Protein AF-A0A534G313-F1 (afdb_monomer)

Foldseek 3Di:
DKKFAAPPGDAPPCPVVVQVVCCVVLLFVDKDKDADPDPPDDRGRMMIDTHHPDPVSVVVCVVPPVVVGDPPMDDWDKDWLDKDADPPDPPVPDDDDDDDDDDPDPPVVVSVCCVPPVVVVQVVCVVVVNDGIDIDIGTPDDD

pLDDT: mean 89.31, std 7.75, range [48.81, 96.0]

Structure (mmCIF, N/CA/C/O backbone):
data_AF-A0A534G313-F1
#
_entry.id   AF-A0A534G313-F1
#
loop_
_atom_site.group_PDB
_atom_site.id
_atom_site.type_symbol
_atom_site.label_atom_id
_atom_site.label_alt_id
_atom_site.label_comp_id
_atom_site.label_asym_id
_atom_site.label_entity_id
_atom_site.label_seq_id
_atom_site.pdbx_PDB_ins_code
_atom_site.Cartn_x
_atom_site.Cartn_y
_atom_site.Cartn_z
_atom_site.occupancy
_atom_site.B_iso_or_equiv
_atom_site.auth_seq_id
_atom_site.auth_comp_id
_atom_site.auth_asym_id
_atom_site.auth_atom_id
_atom_site.pdbx_PDB_model_num
ATOM 1 N N . MET A 1 1 ? 4.283 -2.472 3.239 1.00 92.94 1 MET A N 1
ATOM 2 C CA . MET A 1 1 ? 3.231 -3.027 4.127 1.00 92.94 1 MET A CA 1
ATOM 3 C C . MET A 1 1 ? 1.875 -2.583 3.620 1.00 92.94 1 MET A C 1
ATOM 5 O O . MET A 1 1 ? 1.743 -1.426 3.235 1.00 92.94 1 MET A O 1
ATOM 9 N N . LEU A 1 2 ? 0.899 -3.490 3.612 1.00 94.31 2 LEU A N 1
ATOM 10 C CA . LEU A 1 2 ? -0.480 -3.222 3.209 1.00 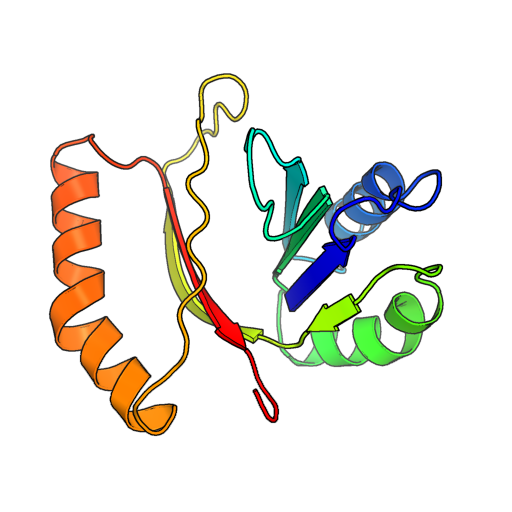94.31 2 LEU A CA 1
ATOM 11 C C . LEU A 1 2 ? -1.389 -3.375 4.433 1.00 94.31 2 LEU A C 1
ATOM 13 O O . LEU A 1 2 ? -1.294 -4.373 5.147 1.00 94.31 2 LEU A O 1
ATOM 17 N N . ILE A 1 3 ? -2.269 -2.408 4.672 1.00 95.19 3 ILE A N 1
ATOM 18 C CA . ILE A 1 3 ? -3.330 -2.504 5.679 1.00 95.19 3 ILE A CA 1
ATOM 19 C C . ILE A 1 3 ? -4.661 -2.340 4.955 1.00 95.19 3 ILE A C 1
ATOM 21 O O . ILE A 1 3 ? -4.914 -1.312 4.332 1.00 95.19 3 ILE A O 1
ATOM 25 N N . ILE A 1 4 ? -5.499 -3.363 5.026 1.00 95.12 4 ILE A N 1
ATOM 26 C CA . ILE A 1 4 ? -6.718 -3.482 4.233 1.00 95.12 4 ILE A CA 1
ATOM 27 C C . ILE A 1 4 ? -7.916 -3.407 5.173 1.00 95.12 4 ILE A C 1
ATOM 29 O O . ILE A 1 4 ? -8.025 -4.201 6.107 1.00 95.12 4 ILE A O 1
ATOM 33 N N . VAL A 1 5 ? -8.834 -2.481 4.906 1.00 95.81 5 VAL A N 1
ATOM 34 C CA . VAL A 1 5 ? -10.206 -2.552 5.417 1.00 95.81 5 VAL A CA 1
ATOM 35 C C . VAL A 1 5 ? -10.994 -3.406 4.421 1.00 95.81 5 VAL A C 1
ATOM 37 O O . VAL A 1 5 ? -11.080 -3.021 3.250 1.00 95.81 5 VAL A O 1
ATOM 40 N N . PRO A 1 6 ? -11.556 -4.556 4.828 1.00 94.94 6 PRO A N 1
ATOM 41 C CA . PRO A 1 6 ? -12.283 -5.425 3.912 1.00 94.94 6 PRO A CA 1
ATOM 42 C C . PRO A 1 6 ? -13.488 -4.732 3.256 1.00 94.94 6 PRO A C 1
ATOM 44 O O . PRO A 1 6 ? -14.037 -3.780 3.819 1.00 94.94 6 PRO A O 1
ATOM 47 N N . PRO A 1 7 ? -13.940 -5.222 2.092 1.00 93.31 7 PRO A N 1
ATOM 48 C CA . PRO A 1 7 ? -15.172 -4.762 1.456 1.00 93.31 7 PRO A CA 1
ATOM 49 C C . PRO A 1 7 ? -16.362 -4.757 2.423 1.00 93.31 7 PRO A C 1
ATOM 51 O O . PRO A 1 7 ? -16.559 -5.705 3.180 1.00 93.31 7 PRO A O 1
ATOM 54 N N . GLY A 1 8 ? -17.154 -3.682 2.407 1.00 91.75 8 GLY A N 1
ATOM 55 C CA . GLY A 1 8 ? -18.329 -3.526 3.275 1.00 91.75 8 GLY A CA 1
ATOM 56 C C . GLY A 1 8 ? -18.025 -3.221 4.749 1.00 91.75 8 GLY A C 1
ATOM 57 O O . GLY A 1 8 ? -18.954 -2.951 5.506 1.00 91.75 8 GLY A O 1
ATOM 58 N N . ALA A 1 9 ? -16.756 -3.222 5.164 1.00 94.38 9 ALA A N 1
ATOM 59 C CA . ALA A 1 9 ? -16.347 -2.829 6.507 1.00 94.38 9 ALA A CA 1
ATOM 60 C C . ALA A 1 9 ? -16.078 -1.316 6.602 1.00 94.38 9 ALA A C 1
ATOM 62 O O . ALA A 1 9 ? -15.868 -0.630 5.603 1.00 94.38 9 ALA A O 1
ATOM 63 N N . THR A 1 10 ? -16.072 -0.788 7.826 1.00 92.06 10 THR A N 1
ATOM 64 C CA . THR A 1 10 ? -15.717 0.610 8.106 1.00 92.06 10 THR A CA 1
ATOM 65 C C . THR A 1 10 ? -14.325 0.675 8.719 1.00 92.06 10 THR A C 1
ATOM 67 O O . THR A 1 10 ? -13.985 -0.133 9.585 1.00 92.06 10 THR A O 1
ATOM 70 N N . ALA A 1 11 ? -13.515 1.636 8.273 1.00 91.50 11 ALA A N 1
ATOM 71 C CA . ALA A 1 11 ? -12.221 1.900 8.886 1.00 91.50 11 ALA A CA 1
ATOM 72 C C . ALA A 1 11 ? -12.395 2.297 10.367 1.00 91.50 11 ALA A C 1
ATOM 74 O O . ALA A 1 11 ? -13.340 3.024 10.690 1.00 91.50 11 ALA A O 1
ATOM 75 N N . PRO A 1 12 ? -11.493 1.877 11.273 1.00 91.25 12 PRO A N 1
ATOM 76 C CA . PRO A 1 12 ? -11.530 2.326 12.660 1.00 91.25 12 PRO A CA 1
ATOM 77 C C . PRO A 1 12 ? -11.501 3.856 12.776 1.00 91.25 12 PRO A C 1
ATOM 79 O O . PRO A 1 12 ? -10.853 4.551 11.986 1.00 91.25 12 PRO A O 1
ATOM 82 N N . ALA A 1 13 ? -12.183 4.391 13.789 1.00 90.56 13 ALA A N 1
ATOM 83 C CA . ALA A 1 13 ? -12.181 5.826 14.049 1.00 90.56 13 ALA A CA 1
ATOM 84 C C . ALA A 1 13 ? -10.745 6.337 14.253 1.00 90.56 13 ALA A C 1
ATOM 86 O O . ALA A 1 13 ? -9.954 5.73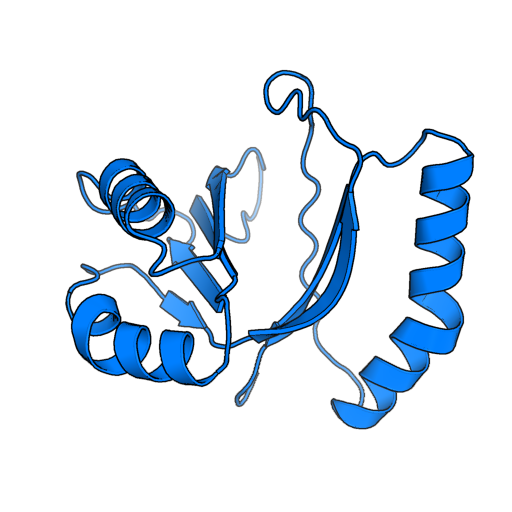8 14.978 1.00 90.56 13 ALA A O 1
ATOM 87 N N . GLY A 1 14 ? -10.405 7.449 13.597 1.00 91.31 14 GLY A N 1
ATOM 88 C CA . GLY A 1 14 ? -9.066 8.035 13.681 1.00 91.31 14 GLY A CA 1
ATOM 89 C C . GLY A 1 14 ? -7.984 7.304 12.880 1.00 91.31 14 GLY A C 1
ATOM 90 O O . GLY A 1 14 ? -6.828 7.709 12.968 1.00 91.31 14 GLY A O 1
ATOM 91 N N . PHE A 1 15 ? -8.318 6.296 12.062 1.00 92.50 15 PHE A N 1
ATOM 92 C CA . PHE A 1 15 ? -7.325 5.538 11.288 1.00 92.50 15 PHE A CA 1
ATOM 93 C C . PHE A 1 15 ? -6.432 6.442 10.424 1.00 92.50 15 PHE A C 1
ATOM 95 O O . PHE A 1 15 ? -5.211 6.385 10.532 1.00 92.50 15 PHE A O 1
ATOM 102 N N . ALA A 1 16 ? -7.014 7.362 9.648 1.00 93.31 16 ALA A N 1
ATOM 103 C CA . ALA A 1 16 ? -6.245 8.315 8.842 1.00 93.31 16 ALA A CA 1
ATOM 104 C C . ALA A 1 16 ? -5.307 9.200 9.689 1.00 93.31 16 ALA A C 1
ATOM 106 O O . ALA A 1 16 ? -4.170 9.461 9.290 1.00 93.31 16 ALA A O 1
ATOM 107 N N . GLN A 1 17 ? -5.758 9.620 10.876 1.00 94.81 17 GLN A N 1
ATOM 108 C CA . GLN A 1 17 ? -4.952 10.416 11.803 1.00 94.81 17 GLN A CA 1
ATOM 109 C C . GLN A 1 17 ? -3.774 9.601 12.345 1.00 94.81 17 GLN A C 1
ATOM 111 O O . GLN A 1 17 ? -2.656 10.104 12.384 1.00 94.81 17 GLN A O 1
ATOM 116 N N . GLN A 1 18 ? -3.999 8.332 12.694 1.00 94.50 18 GLN A N 1
ATOM 117 C CA . GLN A 1 18 ? -2.952 7.418 13.145 1.00 94.50 18 GLN A CA 1
ATOM 118 C C . GLN A 1 18 ? -1.867 7.226 12.072 1.00 94.50 18 GLN A C 1
ATOM 120 O O . GLN A 1 18 ? -0.679 7.340 12.375 1.00 94.50 18 GLN A O 1
ATOM 125 N N . LEU A 1 19 ? -2.260 7.028 10.806 1.00 95.25 19 LEU A N 1
ATOM 126 C CA . LEU A 1 19 ? -1.311 6.942 9.688 1.00 95.25 19 LEU A CA 1
ATOM 127 C C . LEU A 1 19 ? -0.491 8.231 9.532 1.00 95.25 19 LEU A C 1
ATOM 129 O O . LEU A 1 19 ? 0.721 8.186 9.308 1.00 95.25 19 LEU A O 1
ATOM 133 N N . ALA A 1 20 ? -1.146 9.388 9.662 1.00 94.81 20 ALA A N 1
ATOM 134 C CA . ALA A 1 20 ? -0.476 10.679 9.603 1.00 94.81 20 ALA A CA 1
ATOM 135 C C . ALA A 1 20 ? 0.528 10.850 10.753 1.00 94.81 20 ALA A C 1
ATOM 137 O O . ALA A 1 20 ? 1.643 11.309 10.502 1.00 94.81 20 ALA A O 1
ATOM 138 N N . THR A 1 21 ? 0.171 10.432 11.972 1.00 95.88 21 THR A N 1
ATOM 139 C CA . THR A 1 21 ? 1.052 10.462 13.146 1.00 95.88 21 THR A CA 1
ATOM 140 C C . THR A 1 21 ? 2.306 9.622 12.929 1.00 95.88 21 THR A C 1
ATOM 142 O O . THR A 1 21 ? 3.403 10.140 13.124 1.00 95.88 21 THR A O 1
ATOM 145 N N . TRP A 1 22 ? 2.180 8.377 12.458 1.00 95.88 22 TRP A N 1
ATOM 146 C CA . TRP A 1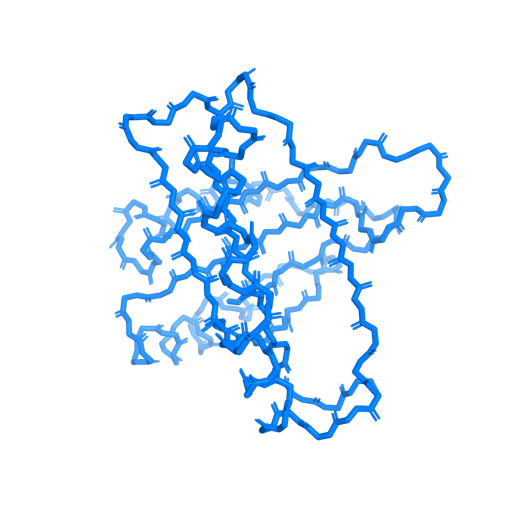 22 ? 3.345 7.529 12.177 1.00 95.88 22 TRP A CA 1
ATOM 147 C C . TRP A 1 22 ? 4.269 8.128 11.115 1.00 95.88 22 TRP A C 1
ATOM 149 O O . TRP A 1 22 ? 5.492 8.024 11.215 1.00 95.88 22 TRP A O 1
ATOM 159 N N . ARG A 1 23 ? 3.699 8.768 10.087 1.00 95.50 23 ARG A N 1
ATOM 160 C CA . ARG A 1 23 ? 4.493 9.426 9.042 1.00 95.50 23 ARG A CA 1
ATOM 161 C C . ARG A 1 23 ? 5.221 10.652 9.588 1.00 95.50 23 ARG A C 1
ATOM 163 O O . ARG A 1 23 ? 6.384 10.870 9.275 1.00 95.50 23 ARG A O 1
ATOM 170 N N . GLN A 1 24 ? 4.541 11.462 10.397 1.00 95.31 24 GLN A N 1
ATOM 171 C CA . GLN A 1 24 ? 5.111 12.673 10.994 1.00 95.31 24 GLN A CA 1
ATOM 172 C C . GLN A 1 24 ? 6.197 12.364 12.030 1.00 95.31 24 GLN A C 1
ATOM 174 O O . GLN A 1 24 ? 7.144 13.136 12.149 1.00 95.31 24 GLN A O 1
ATOM 179 N N . SER A 1 25 ? 6.087 11.246 12.756 1.00 94.12 25 SER A N 1
ATOM 180 C CA . SER A 1 25 ? 7.112 10.810 13.711 1.00 94.12 25 SER A CA 1
ATOM 181 C C . SER A 1 25 ? 8.338 10.175 13.048 1.00 94.12 25 SER A C 1
ATOM 183 O O . SER A 1 25 ? 9.334 9.937 13.728 1.00 94.12 25 SER A O 1
ATOM 185 N N . GLY A 1 26 ? 8.276 9.881 11.744 1.00 93.88 26 GLY A N 1
ATOM 186 C CA . GLY A 1 26 ? 9.321 9.161 11.013 1.00 93.88 26 GLY A CA 1
ATOM 187 C C . GLY A 1 26 ? 9.336 7.649 11.259 1.00 93.88 26 GLY A C 1
ATOM 188 O O . GLY A 1 26 ? 10.254 6.975 10.799 1.00 93.88 26 GLY A O 1
ATOM 189 N N . GLU A 1 27 ? 8.330 7.106 11.956 1.00 94.31 27 GLU A N 1
ATOM 190 C CA . GLU A 1 27 ? 8.179 5.656 12.145 1.00 94.31 27 GLU A CA 1
ATOM 191 C C . GLU A 1 27 ? 7.910 4.962 10.798 1.00 94.31 27 GLU A C 1
ATOM 193 O O . GLU A 1 27 ? 8.449 3.890 10.521 1.00 94.31 27 GLU A O 1
ATOM 198 N N . VAL A 1 28 ? 7.140 5.623 9.922 1.00 95.06 28 VAL A N 1
ATOM 199 C CA . VAL A 1 28 ? 6.983 5.262 8.504 1.00 95.06 28 VAL A CA 1
ATOM 200 C C . VAL A 1 28 ? 7.519 6.383 7.615 1.00 95.06 28 VAL A C 1
ATOM 202 O O . VAL A 1 28 ? 7.312 7.564 7.894 1.00 95.06 28 VAL A O 1
ATOM 205 N N . SER A 1 29 ? 8.190 6.030 6.519 1.00 92.69 29 SER A N 1
ATOM 206 C CA . SER A 1 29 ? 8.704 7.001 5.544 1.00 92.69 29 SER A CA 1
ATOM 207 C C . SER A 1 29 ? 7.601 7.508 4.614 1.00 92.69 29 SER A C 1
ATOM 209 O O . SER A 1 29 ? 7.613 8.663 4.188 1.00 92.69 29 SER A O 1
ATOM 211 N N . SER A 1 30 ? 6.617 6.658 4.318 1.00 90.75 30 SER A N 1
ATOM 212 C CA . SER A 1 30 ? 5.481 6.985 3.462 1.00 90.75 30 SER A CA 1
ATOM 213 C C . SER A 1 30 ? 4.216 6.324 3.989 1.00 90.75 30 SER A C 1
ATOM 215 O O . SER A 1 30 ? 4.233 5.171 4.417 1.00 90.75 30 SER A O 1
ATOM 217 N N . ALA A 1 31 ? 3.115 7.070 3.926 1.00 92.75 31 ALA A N 1
ATOM 218 C CA . ALA A 1 31 ? 1.774 6.575 4.186 1.00 92.75 31 ALA A CA 1
ATOM 219 C C . ALA A 1 31 ? 0.831 7.125 3.113 1.00 92.75 31 ALA A C 1
ATOM 221 O O . ALA A 1 31 ? 0.747 8.342 2.919 1.00 92.75 31 ALA A O 1
ATOM 222 N N . LEU A 1 32 ? 0.141 6.227 2.414 1.00 90.69 32 LEU A N 1
ATOM 223 C CA . LEU A 1 32 ? -0.913 6.548 1.457 1.00 90.69 32 LEU A CA 1
ATOM 224 C C . LEU A 1 32 ? -2.178 5.808 1.879 1.00 90.69 32 LEU A C 1
ATOM 226 O O . LEU A 1 32 ? -2.119 4.606 2.108 1.00 90.69 32 LEU A O 1
ATOM 230 N N . LEU A 1 33 ? -3.296 6.522 1.976 1.00 93.31 33 LEU A N 1
ATOM 231 C CA . LEU A 1 33 ? -4.613 5.951 2.235 1.00 93.31 33 LEU A CA 1
ATOM 232 C C . LEU A 1 33 ? -5.475 6.147 0.990 1.00 93.31 33 LEU A C 1
ATOM 234 O O . LEU A 1 33 ? -5.572 7.262 0.480 1.00 93.31 33 LEU A O 1
ATOM 238 N N . LEU A 1 34 ? -6.059 5.058 0.505 1.00 92.00 34 LEU A N 1
ATOM 239 C CA . LEU A 1 34 ? -6.938 5.020 -0.654 1.00 92.00 34 LEU A CA 1
ATOM 240 C C . LEU A 1 34 ? -8.306 4.507 -0.224 1.00 92.00 34 LEU A C 1
ATOM 242 O O . LEU A 1 34 ? -8.386 3.491 0.463 1.00 92.00 34 LEU A O 1
ATOM 246 N N . ASP A 1 35 ? -9.361 5.165 -0.688 1.00 91.75 35 ASP A N 1
ATOM 247 C CA . ASP A 1 35 ? -10.729 4.671 -0.571 1.00 91.75 35 ASP A CA 1
ATOM 248 C C . ASP A 1 35 ? -11.182 4.068 -1.897 1.00 91.75 35 ASP A C 1
ATOM 250 O O . ASP A 1 35 ? -10.764 4.494 -2.979 1.00 91.75 35 ASP A O 1
ATOM 254 N N . GLN A 1 36 ? -12.034 3.051 -1.816 1.00 89.44 36 GLN A N 1
ATOM 255 C CA . GLN A 1 36 ? -12.592 2.425 -3.005 1.00 89.44 36 GLN A CA 1
ATOM 256 C C . GLN A 1 36 ? -13.578 3.365 -3.716 1.00 89.44 36 GLN A C 1
ATOM 258 O O . GLN A 1 36 ? -14.366 4.068 -3.083 1.00 89.44 36 GLN A O 1
ATOM 263 N N . ASN A 1 37 ? -13.569 3.336 -5.047 1.00 86.25 37 ASN A N 1
ATOM 264 C CA . ASN A 1 37 ? -14.555 4.005 -5.900 1.00 86.25 37 ASN A CA 1
ATOM 265 C C . ASN A 1 37 ? -15.239 3.029 -6.880 1.00 86.25 37 ASN A C 1
ATOM 267 O O . ASN A 1 37 ? -15.855 3.451 -7.863 1.00 86.25 37 ASN A O 1
ATOM 271 N N . GLN A 1 38 ? -15.103 1.723 -6.635 1.00 84.50 38 GLN A N 1
ATOM 272 C CA . GLN A 1 38 ? -15.616 0.655 -7.485 1.00 84.50 38 GLN A CA 1
ATOM 273 C C . GLN A 1 38 ? -17.117 0.460 -7.234 1.00 84.50 38 GLN A C 1
ATOM 275 O O . GLN A 1 38 ? -17.586 0.427 -6.100 1.00 84.50 38 GLN A O 1
ATOM 280 N N . LYS A 1 39 ? -17.899 0.324 -8.311 1.00 78.38 39 LYS A N 1
ATOM 281 C CA . LYS A 1 39 ? -19.357 0.124 -8.210 1.00 78.38 39 LYS A CA 1
ATOM 282 C C . LYS A 1 39 ? -19.753 -1.326 -7.922 1.00 78.38 39 LYS A C 1
ATOM 284 O O . LYS A 1 39 ? -20.832 -1.556 -7.390 1.00 78.38 39 LYS A O 1
ATOM 289 N N . SER A 1 40 ? -18.913 -2.284 -8.303 1.00 80.81 40 SER A N 1
ATOM 290 C CA . SER A 1 40 ? -19.168 -3.722 -8.188 1.00 80.81 40 SER A CA 1
ATOM 291 C C . SER A 1 40 ? -17.916 -4.439 -7.702 1.00 80.81 40 SER A C 1
ATOM 293 O O . SER A 1 40 ? -16.822 -4.102 -8.152 1.00 80.81 40 SER A O 1
ATOM 295 N N . ASP A 1 41 ? -18.106 -5.415 -6.812 1.00 83.62 41 ASP A N 1
ATOM 296 C CA . ASP A 1 41 ? -17.079 -6.317 -6.274 1.00 83.62 41 ASP A CA 1
ATOM 297 C C . ASP A 1 41 ? -15.784 -5.617 -5.827 1.00 83.62 41 ASP A C 1
ATOM 299 O O . ASP A 1 41 ? -14.701 -5.933 -6.327 1.00 83.62 41 ASP A O 1
ATOM 303 N N . PRO A 1 42 ? -15.871 -4.645 -4.894 1.00 88.50 42 PRO A N 1
ATOM 304 C CA . PRO A 1 42 ? -14.688 -3.938 -4.443 1.00 88.50 42 PRO A CA 1
ATOM 305 C C . PRO A 1 42 ? -13.694 -4.894 -3.779 1.00 88.50 42 PRO A C 1
ATOM 307 O O . PRO A 1 42 ? -14.082 -5.741 -2.978 1.00 88.50 42 PRO A O 1
ATOM 310 N N . GLY A 1 43 ? -12.402 -4.735 -4.076 1.00 88.56 43 GLY A N 1
ATOM 311 C CA . GLY A 1 43 ? -11.337 -5.528 -3.443 1.00 88.56 43 GLY A CA 1
ATOM 312 C C . GLY A 1 43 ? -11.034 -5.119 -1.993 1.00 88.56 43 GLY A C 1
ATOM 313 O O . GLY A 1 43 ? -10.486 -5.904 -1.221 1.00 88.56 43 GLY A O 1
ATOM 314 N N . PHE A 1 44 ? -11.399 -3.894 -1.612 1.00 94.06 44 PHE A N 1
ATOM 315 C CA . PHE A 1 44 ? -11.255 -3.321 -0.271 1.00 94.06 44 PHE A CA 1
ATOM 316 C C . PHE A 1 44 ? -12.283 -2.199 -0.074 1.00 94.06 44 PHE A C 1
ATOM 318 O O . PHE A 1 44 ? -12.814 -1.680 -1.050 1.00 94.06 44 PHE A O 1
ATOM 325 N N . ALA A 1 45 ? -12.555 -1.797 1.169 1.00 94.38 45 ALA A N 1
ATOM 326 C CA . ALA A 1 45 ? -13.240 -0.533 1.459 1.00 94.38 45 ALA A CA 1
ATOM 327 C C . ALA A 1 45 ? -12.240 0.634 1.494 1.00 94.38 45 ALA A C 1
ATOM 329 O O . ALA A 1 45 ? -12.423 1.632 0.799 1.00 94.38 45 ALA A O 1
ATOM 330 N N . SER A 1 46 ? -11.130 0.439 2.211 1.00 95.12 46 SER A N 1
ATOM 331 C CA . SER A 1 46 ? -9.966 1.327 2.205 1.00 95.12 46 SER A CA 1
ATOM 332 C C . SER A 1 46 ? -8.674 0.505 2.214 1.00 95.12 46 SER A C 1
ATOM 334 O O . SER A 1 46 ? -8.619 -0.583 2.792 1.00 95.12 46 SER A O 1
ATOM 336 N N . LEU A 1 47 ? -7.623 1.033 1.598 1.00 95.12 47 LEU A N 1
ATOM 337 C CA . LEU A 1 47 ? -6.293 0.436 1.531 1.00 95.12 47 LEU A CA 1
ATOM 338 C C . LEU A 1 47 ? -5.259 1.465 1.982 1.00 95.12 47 LEU A C 1
ATOM 340 O O . LEU A 1 47 ? -5.122 2.521 1.367 1.00 95.12 47 LEU A O 1
ATOM 344 N N . ALA A 1 48 ? -4.504 1.140 3.029 1.00 95.31 48 ALA A N 1
ATOM 345 C CA . AL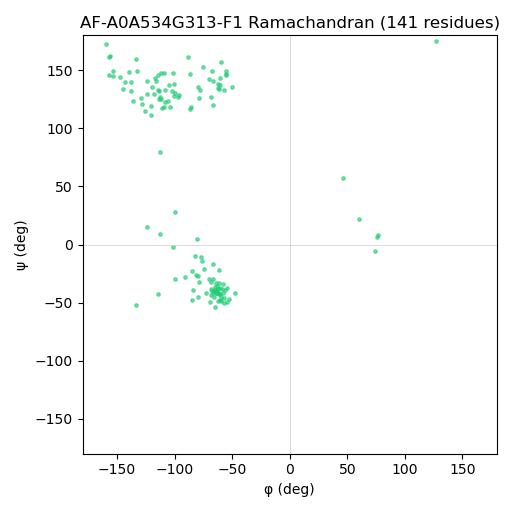A A 1 48 ? -3.333 1.904 3.421 1.00 95.31 48 ALA A CA 1
ATOM 346 C C . ALA A 1 48 ? -2.043 1.203 2.988 1.00 95.31 48 ALA A C 1
ATOM 348 O O . ALA A 1 48 ? -1.841 0.011 3.228 1.00 95.31 48 ALA A O 1
ATOM 349 N N . LEU A 1 49 ? -1.153 1.973 2.373 1.00 93.81 49 LEU A N 1
ATOM 350 C CA . LEU A 1 49 ? 0.167 1.552 1.927 1.00 93.81 49 LEU A CA 1
ATOM 351 C C . LEU A 1 49 ? 1.207 2.250 2.797 1.00 93.81 49 LEU A C 1
ATOM 353 O O . LEU A 1 49 ? 1.281 3.482 2.798 1.00 93.81 49 LEU A O 1
ATOM 357 N N . LEU A 1 50 ? 1.988 1.459 3.535 1.00 94.69 50 LEU A N 1
ATOM 358 C CA . LEU A 1 50 ? 3.061 1.946 4.399 1.00 94.69 50 LEU A CA 1
ATOM 359 C C . LEU A 1 50 ? 4.419 1.475 3.895 1.00 94.69 50 LEU A C 1
ATOM 361 O O . LEU A 1 50 ? 4.620 0.284 3.619 1.00 94.69 50 LEU A O 1
ATOM 365 N N . GLU A 1 51 ? 5.358 2.409 3.844 1.00 93.50 51 GLU A N 1
ATOM 366 C CA . GLU A 1 51 ? 6.770 2.147 3.587 1.00 93.50 51 GLU A CA 1
ATOM 367 C C . GLU A 1 51 ? 7.582 2.567 4.808 1.00 93.50 51 GLU A C 1
ATOM 369 O O . GLU A 1 51 ? 7.252 3.539 5.491 1.00 93.50 51 GLU A O 1
ATOM 374 N N . PHE A 1 52 ? 8.626 1.798 5.101 1.00 93.94 52 PHE A N 1
ATOM 375 C CA . PHE A 1 52 ? 9.462 1.986 6.279 1.00 93.94 52 PHE A CA 1
ATOM 376 C C . PHE A 1 52 ? 10.857 2.444 5.857 1.00 93.94 52 PHE A C 1
ATOM 378 O O . PHE A 1 52 ? 11.341 1.998 4.815 1.00 93.94 52 PHE A O 1
ATOM 385 N N . PRO A 1 53 ? 11.540 3.270 6.670 1.00 93.38 53 PRO A N 1
ATOM 386 C CA . PRO A 1 53 ? 12.921 3.666 6.393 1.00 93.38 53 PRO A CA 1
ATOM 387 C C . PRO A 1 53 ? 13.884 2.476 6.286 1.00 93.38 53 PRO A C 1
ATOM 389 O O . PRO A 1 53 ? 14.845 2.514 5.523 1.00 93.38 53 PRO A O 1
ATOM 392 N N . SER A 1 54 ? 13.642 1.419 7.064 1.00 92.88 54 SER A N 1
ATOM 393 C CA . SER A 1 54 ? 14.386 0.164 6.984 1.00 92.88 54 SER A CA 1
ATOM 394 C C . SER A 1 54 ? 13.600 -0.992 7.600 1.00 92.88 54 SER A C 1
ATOM 396 O O . SER A 1 54 ? 12.582 -0.798 8.267 1.00 92.88 54 SER A O 1
ATOM 398 N N . GLU A 1 55 ? 14.124 -2.203 7.430 1.00 91.50 55 GLU A N 1
ATOM 399 C CA . GLU A 1 55 ? 13.603 -3.417 8.059 1.00 91.50 55 GLU A CA 1
ATOM 400 C C . GLU A 1 55 ? 13.504 -3.291 9.592 1.00 91.50 55 GLU A C 1
ATOM 402 O O . GLU A 1 55 ? 12.524 -3.716 10.192 1.00 91.50 55 GLU A O 1
ATOM 407 N N . GLY A 1 56 ? 14.465 -2.622 10.238 1.00 94.56 56 GLY A N 1
ATOM 408 C CA . GLY A 1 56 ? 14.438 -2.420 11.691 1.00 94.56 56 GLY A CA 1
ATOM 409 C C . GLY A 1 56 ? 13.298 -1.513 12.172 1.00 94.56 56 GLY A C 1
ATOM 410 O O . GLY A 1 56 ? 12.805 -1.693 13.285 1.00 94.56 56 GLY A O 1
ATOM 411 N N . PHE A 1 57 ? 12.861 -0.557 11.344 1.00 96.00 57 PHE A N 1
ATOM 412 C CA . PHE A 1 57 ? 11.668 0.253 11.623 1.00 96.00 57 PHE A CA 1
ATOM 413 C C . PHE A 1 57 ? 10.397 -0.571 11.447 1.00 96.00 57 PHE A C 1
ATOM 415 O O . PHE A 1 57 ? 9.511 -0.505 12.292 1.00 96.00 57 PHE A O 1
ATOM 422 N N . TYR A 1 58 ? 10.338 -1.401 10.402 1.00 94.38 58 TYR A N 1
ATOM 423 C CA . TYR A 1 58 ? 9.228 -2.330 10.225 1.00 94.38 58 TYR A CA 1
ATOM 424 C C . TYR A 1 58 ? 9.069 -3.258 11.438 1.00 94.38 58 TYR A C 1
ATOM 426 O O . TYR A 1 58 ? 7.974 -3.353 11.983 1.00 94.38 58 TYR A O 1
ATOM 434 N N . GLU A 1 59 ? 10.142 -3.909 11.890 1.00 94.62 59 GLU A N 1
ATOM 435 C CA . GLU A 1 59 ? 10.071 -4.862 13.006 1.00 94.62 59 GLU A CA 1
ATOM 436 C C . GLU A 1 59 ? 9.643 -4.184 14.318 1.00 94.62 59 GLU A C 1
ATOM 438 O O . GLU A 1 59 ? 8.882 -4.749 15.107 1.00 94.62 59 GLU A O 1
ATOM 443 N N . ARG A 1 60 ? 10.077 -2.937 14.540 1.00 95.56 60 ARG A N 1
ATOM 444 C CA . ARG A 1 60 ? 9.623 -2.121 15.673 1.00 95.56 60 ARG A CA 1
ATOM 445 C C . ARG A 1 60 ? 8.136 -1.800 15.575 1.00 95.56 60 ARG A C 1
ATOM 447 O O . ARG A 1 60 ? 7.395 -2.124 16.498 1.00 95.56 60 ARG A O 1
ATOM 454 N N . TRP A 1 61 ? 7.693 -1.242 14.452 1.00 95.56 61 TRP A N 1
ATOM 455 C CA . TRP A 1 61 ? 6.287 -0.927 14.215 1.00 95.56 61 TRP A CA 1
ATOM 456 C C . TRP A 1 61 ? 5.398 -2.173 14.328 1.00 95.56 61 TRP A C 1
ATOM 458 O O . TRP A 1 61 ? 4.338 -2.135 14.945 1.00 95.56 61 TRP A O 1
ATOM 468 N N . ASN A 1 62 ? 5.841 -3.309 13.789 1.00 94.44 62 ASN A N 1
ATOM 469 C CA . ASN A 1 62 ? 5.095 -4.565 13.821 1.00 94.44 62 ASN A CA 1
ATOM 470 C C . ASN A 1 62 ? 4.903 -5.095 15.249 1.00 94.44 62 ASN A C 1
ATOM 472 O O . ASN A 1 62 ? 3.878 -5.699 15.551 1.00 94.44 62 ASN A O 1
ATOM 476 N N . ARG A 1 63 ? 5.876 -4.856 16.132 1.00 94.50 63 ARG A N 1
ATOM 477 C CA . ARG A 1 63 ? 5.791 -5.225 17.547 1.00 94.50 63 ARG A CA 1
ATOM 478 C C . ARG A 1 63 ? 4.959 -4.231 18.357 1.00 94.50 63 ARG A C 1
ATOM 480 O O . ARG A 1 63 ? 4.139 -4.650 19.169 1.00 94.50 63 ARG A O 1
ATOM 487 N N . ASP A 1 64 ? 5.182 -2.936 18.151 1.00 94.44 64 ASP A N 1
ATOM 488 C CA . ASP A 1 64 ? 4.728 -1.898 19.081 1.00 94.44 64 ASP A CA 1
ATOM 489 C C . ASP A 1 64 ? 3.430 -1.213 18.624 1.00 94.44 64 ASP A C 1
ATOM 491 O O . ASP A 1 64 ? 2.639 -0.771 19.455 1.00 94.44 64 ASP A O 1
ATOM 495 N N . GLU A 1 65 ? 3.185 -1.125 17.316 1.00 93.19 65 GLU A N 1
ATOM 496 C CA . GLU A 1 65 ? 2.089 -0.345 16.727 1.00 93.19 65 GLU A CA 1
ATOM 497 C C . GLU A 1 65 ? 1.038 -1.215 16.036 1.00 93.19 65 GLU A C 1
ATOM 499 O O . GLU A 1 65 ? -0.157 -0.999 16.235 1.00 93.19 65 GLU A O 1
ATOM 504 N N . ALA A 1 66 ? 1.447 -2.230 15.270 1.00 91.06 66 ALA A N 1
ATOM 505 C CA . ALA A 1 66 ? 0.515 -3.093 14.544 1.00 91.06 66 ALA A CA 1
ATOM 506 C C . ALA A 1 66 ? -0.541 -3.774 15.442 1.00 91.06 66 ALA A C 1
ATOM 508 O O . ALA A 1 66 ? -1.704 -3.795 15.040 1.00 91.06 66 ALA A O 1
ATOM 509 N N . PRO A 1 67 ? -0.229 -4.258 16.666 1.00 90.81 67 PRO A N 1
ATOM 510 C CA . PRO A 1 67 ? -1.236 -4.854 17.551 1.00 90.81 67 PRO A CA 1
ATOM 511 C C . PRO A 1 67 ? -2.290 -3.864 18.064 1.00 90.81 67 PRO A C 1
ATOM 513 O O . PRO A 1 67 ? -3.332 -4.282 18.562 1.00 90.81 67 PRO A O 1
ATOM 516 N N . LYS A 1 68 ? -2.028 -2.553 17.964 1.00 90.50 68 LYS A N 1
ATOM 517 C CA . LYS A 1 68 ? -2.968 -1.493 18.357 1.00 90.50 68 LYS A CA 1
ATOM 518 C C . LYS A 1 68 ? -3.996 -1.196 17.264 1.00 90.50 68 LYS A C 1
ATOM 520 O O . LYS A 1 68 ? -4.932 -0.435 17.503 1.00 90.50 68 LYS A O 1
ATOM 525 N N . LEU A 1 69 ? -3.816 -1.746 16.061 1.00 88.06 69 LEU A N 1
ATOM 526 C CA . LEU A 1 69 ? -4.780 -1.608 14.979 1.00 88.06 69 LEU A CA 1
ATOM 527 C C . LEU A 1 69 ? -6.074 -2.335 15.354 1.00 88.06 69 LEU A C 1
ATOM 529 O O . LEU A 1 69 ? -6.088 -3.542 15.584 1.00 88.06 69 LEU A O 1
ATOM 533 N N . GLY A 1 70 ? -7.173 -1.584 15.414 1.00 83.75 70 GLY A N 1
ATOM 534 C CA . GLY A 1 70 ? -8.493 -2.151 15.663 1.00 83.75 70 GLY A CA 1
ATOM 535 C C . GLY A 1 70 ? -8.972 -3.024 14.500 1.00 83.75 70 GLY A C 1
ATOM 536 O O . GLY A 1 70 ? -8.677 -2.754 13.335 1.00 83.75 70 GLY A O 1
ATOM 537 N N . ALA A 1 71 ? -9.770 -4.048 14.805 1.00 87.19 71 ALA A N 1
ATOM 538 C CA . ALA A 1 71 ? -10.564 -4.747 13.795 1.00 87.19 71 ALA A CA 1
ATOM 539 C C . ALA A 1 71 ? -11.458 -3.739 13.031 1.00 87.19 71 ALA A C 1
ATOM 541 O O . ALA A 1 71 ? -11.862 -2.732 13.621 1.00 87.19 71 ALA A O 1
ATOM 542 N N . PRO A 1 72 ? -11.785 -3.970 11.744 1.00 90.38 72 PRO A N 1
ATOM 543 C CA . PRO A 1 72 ? -11.674 -5.222 10.980 1.00 90.38 72 PRO A CA 1
ATOM 544 C C . PRO A 1 72 ? -10.435 -5.312 10.064 1.00 90.38 72 PRO A C 1
ATOM 546 O O . PRO A 1 72 ? -10.487 -5.954 9.017 1.00 90.38 72 PRO A O 1
ATOM 549 N N . LEU A 1 73 ? -9.337 -4.638 10.407 1.00 93.00 73 LEU A N 1
ATOM 550 C CA . LEU A 1 73 ? -8.174 -4.502 9.529 1.00 93.00 73 LEU A CA 1
ATOM 551 C C . LEU A 1 73 ? -7.435 -5.827 9.278 1.00 93.00 73 LEU A C 1
ATOM 553 O O . LEU A 1 73 ? -7.204 -6.614 10.194 1.00 93.00 73 LEU A O 1
ATOM 557 N N . VAL A 1 74 ? -6.986 -6.027 8.037 1.00 92.81 74 VAL A N 1
ATOM 558 C CA . VAL A 1 74 ? -6.060 -7.097 7.642 1.00 92.81 74 VAL A CA 1
ATOM 559 C C . VAL A 1 74 ? -4.705 -6.478 7.324 1.00 92.81 74 VAL A C 1
ATOM 561 O O . VAL A 1 74 ? -4.598 -5.615 6.456 1.00 92.81 74 VAL A O 1
ATOM 564 N N . VAL A 1 75 ? -3.659 -6.930 8.011 1.00 92.81 75 VAL A N 1
ATOM 565 C CA . VAL A 1 75 ? -2.291 -6.424 7.846 1.00 92.81 75 VAL A CA 1
ATOM 566 C C . VAL A 1 75 ? -1.466 -7.451 7.073 1.00 92.81 75 VAL A C 1
ATOM 568 O O . VAL A 1 75 ? -1.373 -8.611 7.474 1.00 92.81 75 VAL A O 1
ATOM 571 N N . LYS A 1 76 ? -0.871 -7.038 5.952 1.00 92.19 76 LYS A N 1
ATOM 572 C CA . LYS A 1 76 ? -0.077 -7.894 5.062 1.00 92.19 76 LYS A CA 1
ATOM 573 C C . LYS A 1 76 ? 1.305 -7.301 4.847 1.00 92.19 76 LYS A C 1
ATOM 575 O O . LYS A 1 76 ? 1.471 -6.245 4.226 1.00 92.19 76 LYS A O 1
ATOM 580 N N . ARG A 1 77 ? 2.328 -8.013 5.322 1.00 92.88 77 ARG A N 1
ATOM 581 C CA . ARG A 1 77 ? 3.714 -7.687 4.984 1.00 92.88 77 ARG A CA 1
ATOM 582 C C . ARG A 1 77 ? 3.889 -7.839 3.475 1.00 92.88 77 ARG A C 1
ATOM 584 O O . ARG A 1 77 ? 3.446 -8.824 2.899 1.00 92.88 77 ARG A O 1
ATOM 591 N N . ALA A 1 78 ? 4.534 -6.865 2.849 1.00 92.38 78 ALA A N 1
ATOM 592 C CA . ALA A 1 78 ? 4.795 -6.881 1.420 1.00 92.38 78 ALA A CA 1
ATOM 593 C C . ALA A 1 78 ? 6.117 -6.179 1.120 1.00 92.38 78 ALA A C 1
ATOM 595 O O . ALA A 1 78 ? 6.434 -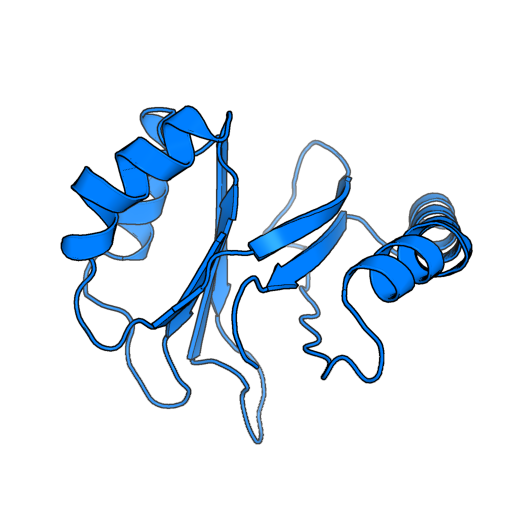5.177 1.772 1.00 92.38 78 ALA A O 1
ATOM 596 N N . ASP A 1 79 ? 6.835 -6.700 0.133 1.00 90.38 79 ASP A N 1
ATOM 597 C CA . ASP A 1 79 ? 8.036 -6.103 -0.437 1.00 90.38 79 ASP A CA 1
ATOM 598 C C . ASP A 1 79 ? 7.677 -5.123 -1.543 1.00 90.38 79 ASP A C 1
ATOM 600 O O . ASP A 1 79 ? 6.713 -5.330 -2.276 1.00 90.38 79 ASP A O 1
ATOM 604 N N . VAL A 1 80 ? 8.470 -4.067 -1.691 1.00 90.31 80 VAL A N 1
ATOM 605 C CA . VAL A 1 80 ? 8.389 -3.178 -2.852 1.00 90.31 80 VAL A CA 1
ATOM 606 C C . VAL A 1 80 ? 9.264 -3.767 -3.952 1.00 90.31 80 VAL A C 1
ATOM 608 O O . VAL A 1 80 ? 10.476 -3.868 -3.780 1.00 90.31 80 VAL A O 1
ATOM 611 N N . LEU A 1 81 ? 8.663 -4.149 -5.080 1.00 90.25 81 LEU A N 1
ATOM 612 C CA . LEU A 1 81 ? 9.410 -4.638 -6.245 1.00 90.25 81 LEU A CA 1
ATOM 613 C C . LEU A 1 81 ? 9.905 -3.484 -7.117 1.00 90.25 81 LEU A C 1
ATOM 615 O O . LEU A 1 81 ? 11.020 -3.498 -7.631 1.00 90.25 81 LEU A O 1
ATOM 619 N N . THR A 1 82 ? 9.068 -2.461 -7.275 1.00 89.75 82 THR A N 1
ATOM 620 C CA . THR A 1 82 ? 9.438 -1.213 -7.937 1.00 89.75 82 THR A CA 1
ATOM 621 C C . THR A 1 82 ? 8.592 -0.064 -7.413 1.00 89.75 82 THR A C 1
ATOM 623 O O . THR A 1 82 ? 7.416 -0.243 -7.091 1.00 89.75 82 THR A O 1
ATOM 626 N N . HIS A 1 83 ? 9.201 1.111 -7.332 1.00 89.75 83 HIS A N 1
ATOM 627 C CA . HIS A 1 83 ? 8.556 2.361 -6.981 1.00 89.75 83 HIS A CA 1
ATOM 628 C C . HIS A 1 83 ? 9.201 3.487 -7.779 1.00 89.75 83 HIS A C 1
ATOM 630 O O . HIS A 1 83 ? 10.427 3.570 -7.845 1.00 89.75 83 HIS A O 1
ATOM 636 N N . ASP A 1 84 ? 8.379 4.350 -8.361 1.00 86.69 84 ASP A N 1
ATOM 637 C CA . ASP A 1 84 ? 8.831 5.609 -8.932 1.00 86.69 84 ASP A CA 1
ATOM 638 C C . ASP A 1 84 ? 7.687 6.626 -8.919 1.00 86.69 84 ASP A C 1
ATOM 640 O O . ASP A 1 84 ? 6.511 6.267 -9.019 1.00 86.69 84 ASP A O 1
ATOM 644 N N . GLU A 1 85 ? 8.019 7.907 -8.802 1.00 83.75 85 GLU A N 1
ATOM 645 C CA . GLU A 1 85 ? 7.045 8.992 -8.744 1.00 83.75 85 GLU A CA 1
ATOM 646 C C . GLU A 1 85 ? 7.628 10.347 -9.159 1.00 83.75 85 GLU A C 1
ATOM 648 O O . GLU A 1 85 ? 8.843 10.538 -9.215 1.00 83.75 85 GLU A O 1
ATOM 653 N N . VAL A 1 86 ? 6.747 11.290 -9.498 1.00 77.94 86 VAL A N 1
ATOM 654 C CA . VAL A 1 86 ? 7.095 12.689 -9.788 1.00 77.94 86 VAL A CA 1
ATOM 655 C C . VAL A 1 86 ? 6.784 13.573 -8.577 1.00 77.94 86 VAL A C 1
ATOM 657 O O . VAL A 1 86 ? 5.732 13.444 -7.950 1.00 77.94 86 VAL A O 1
ATOM 660 N N . TYR A 1 87 ? 7.691 14.505 -8.280 1.00 71.75 87 TYR A N 1
ATOM 661 C CA . TYR A 1 87 ? 7.533 15.537 -7.253 1.00 71.75 87 TYR A CA 1
ATOM 662 C C . TYR A 1 87 ? 7.4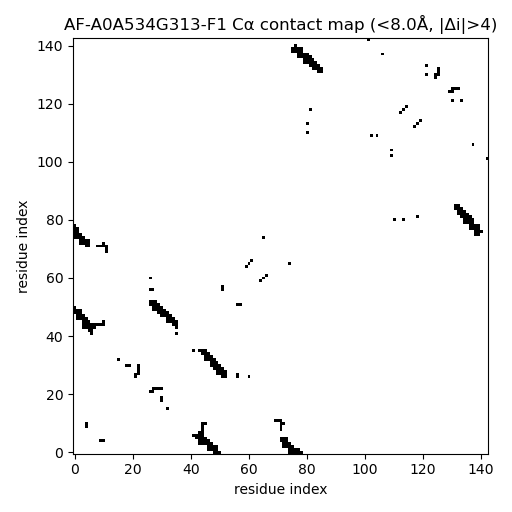87 16.941 -7.885 1.00 71.75 87 TYR A C 1
ATOM 664 O O . TYR A 1 87 ? 8.210 17.171 -8.856 1.00 71.75 87 TYR A O 1
ATOM 672 N N . PRO A 1 88 ? 6.719 17.906 -7.331 1.00 69.19 88 PRO A N 1
ATOM 673 C CA . PRO A 1 88 ? 5.825 17.797 -6.170 1.00 69.19 88 PRO A CA 1
ATOM 674 C C . PRO A 1 88 ? 4.506 17.064 -6.484 1.00 69.19 88 PRO A C 1
ATOM 676 O O . PRO A 1 88 ? 4.024 17.081 -7.613 1.00 69.19 88 PRO A O 1
ATOM 679 N N . ARG A 1 89 ? 3.909 16.427 -5.466 1.00 67.88 89 ARG A N 1
ATOM 680 C CA . ARG A 1 89 ? 2.649 15.673 -5.599 1.00 67.88 89 ARG A CA 1
ATOM 681 C C . ARG A 1 89 ? 1.436 16.614 -5.643 1.00 67.88 89 ARG A C 1
ATOM 683 O O . ARG A 1 89 ? 1.281 17.442 -4.749 1.00 67.88 89 ARG A O 1
ATOM 690 N N . ASP A 1 90 ? 0.527 16.397 -6.597 1.00 70.69 90 ASP A N 1
ATOM 691 C CA . ASP A 1 90 ? -0.856 16.901 -6.545 1.00 70.69 90 ASP A CA 1
ATOM 692 C C . ASP A 1 90 ? -1.820 15.710 -6.409 1.00 70.69 90 ASP A C 1
ATOM 694 O O . ASP A 1 90 ? -2.414 15.221 -7.375 1.00 70.69 90 ASP A O 1
ATOM 698 N N . SER A 1 91 ? -1.940 15.193 -5.182 1.00 65.75 91 SER A N 1
ATOM 699 C CA . SER A 1 91 ? -2.813 14.049 -4.888 1.00 65.75 91 SER A CA 1
ATOM 700 C C . SER A 1 91 ? -4.291 14.344 -5.174 1.00 65.75 91 SER A C 1
ATOM 702 O O . SER A 1 91 ? -5.045 13.411 -5.422 1.00 65.75 91 SER A O 1
ATOM 704 N N . ASN A 1 92 ? -4.702 15.619 -5.203 1.00 68.06 92 ASN A N 1
ATOM 705 C CA . ASN A 1 92 ? -6.086 16.023 -5.481 1.00 68.06 92 ASN A CA 1
ATOM 706 C C . ASN A 1 92 ? -6.448 15.929 -6.972 1.00 68.06 92 ASN A C 1
ATOM 708 O O . ASN A 1 92 ? -7.625 15.979 -7.320 1.00 68.06 92 ASN A O 1
ATOM 712 N N . LYS A 1 93 ? -5.452 15.790 -7.853 1.00 72.50 93 LYS A N 1
ATOM 713 C CA . LYS A 1 93 ? -5.638 15.585 -9.300 1.00 72.50 93 LYS A CA 1
ATOM 714 C C . LYS A 1 93 ? -5.202 14.202 -9.772 1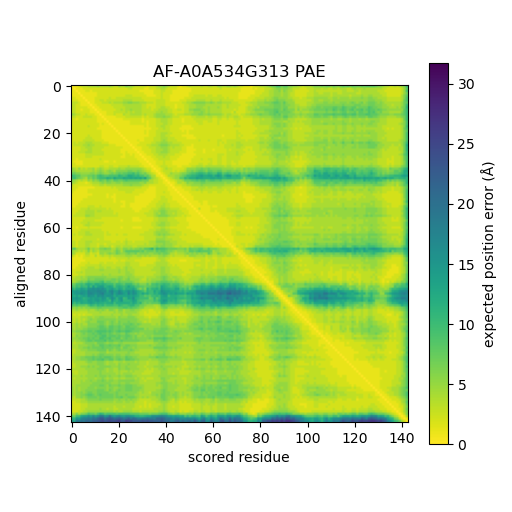.00 72.50 93 LYS A C 1
ATOM 716 O O . LYS A 1 93 ? -5.127 13.956 -10.972 1.00 72.50 93 LYS A O 1
ATOM 721 N N . SER A 1 94 ? -4.893 13.309 -8.838 1.00 76.31 94 SER A N 1
ATOM 722 C CA . SER A 1 94 ? -4.412 11.967 -9.143 1.00 76.31 94 SER A CA 1
ATOM 723 C C . SER A 1 94 ? -5.552 10.959 -9.039 1.00 76.31 94 SER A C 1
ATOM 725 O O . SER A 1 94 ? -6.254 10.907 -8.032 1.00 76.31 94 SER A O 1
ATOM 727 N N . VAL A 1 95 ? -5.714 10.129 -10.068 1.00 82.31 95 VAL A N 1
ATOM 728 C CA . VAL A 1 95 ? -6.570 8.939 -10.013 1.00 82.31 95 VAL A CA 1
ATOM 729 C C . VAL A 1 95 ? -5.670 7.731 -9.787 1.00 82.31 95 VAL A C 1
ATOM 731 O O . VAL A 1 95 ? -4.703 7.533 -10.519 1.00 82.31 95 VAL A O 1
ATOM 734 N N . PHE A 1 96 ? -5.982 6.928 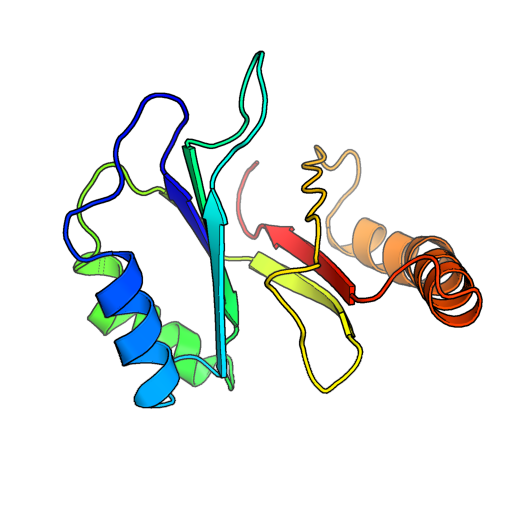-8.773 1.00 87.00 96 PHE A N 1
ATOM 735 C CA . PHE A 1 96 ? -5.247 5.703 -8.476 1.00 87.00 96 PHE A CA 1
ATOM 736 C C . PHE A 1 96 ? -5.954 4.501 -9.098 1.00 87.00 96 PHE A C 1
ATOM 738 O O . PHE A 1 96 ? -7.145 4.292 -8.874 1.00 87.00 96 PHE A O 1
ATOM 745 N N . LEU A 1 97 ? -5.201 3.693 -9.844 1.00 88.75 97 LEU A N 1
ATOM 746 C CA . LEU A 1 97 ? -5.623 2.365 -10.271 1.00 88.75 97 LEU A CA 1
ATOM 747 C C . LEU A 1 97 ? -4.895 1.330 -9.413 1.00 88.75 97 LEU A C 1
ATOM 749 O O . LEU A 1 97 ? -3.667 1.259 -9.434 1.00 88.75 97 LEU A O 1
ATOM 753 N N . VAL A 1 98 ? -5.654 0.535 -8.662 1.00 90.00 98 VAL A N 1
ATOM 754 C CA . VAL A 1 98 ? -5.117 -0.558 -7.846 1.00 90.00 98 VAL A CA 1
ATOM 755 C C . VAL A 1 98 ? -5.532 -1.876 -8.482 1.00 90.00 98 VAL A C 1
ATOM 757 O O . VAL A 1 98 ? -6.722 -2.164 -8.583 1.00 90.00 98 VAL A O 1
ATOM 760 N N . ASN A 1 99 ? -4.545 -2.669 -8.893 1.00 88.31 99 ASN A N 1
ATOM 761 C CA . ASN A 1 99 ? -4.753 -4.001 -9.449 1.00 88.31 99 ASN A CA 1
ATOM 762 C C . ASN A 1 99 ? -4.076 -5.038 -8.554 1.00 88.31 99 ASN A C 1
ATOM 764 O O . ASN A 1 99 ? -2.887 -4.915 -8.253 1.00 88.31 99 ASN A O 1
ATOM 768 N N . THR A 1 100 ? -4.823 -6.073 -8.180 1.00 86.69 100 THR A N 1
ATOM 769 C CA . THR A 1 100 ? -4.318 -7.213 -7.409 1.00 86.69 100 THR A CA 1
ATOM 770 C C . THR A 1 100 ? -4.249 -8.431 -8.317 1.00 86.69 100 THR A C 1
ATOM 772 O O . THR A 1 100 ? -5.208 -8.737 -9.024 1.00 86.69 100 THR A O 1
ATOM 775 N N . TYR A 1 101 ? -3.126 -9.144 -8.288 1.00 85.88 101 TYR A N 1
ATOM 776 C CA . TYR A 1 101 ? -2.898 -10.315 -9.130 1.00 85.88 101 TYR A CA 1
ATOM 777 C C . TYR A 1 101 ? -2.556 -11.531 -8.280 1.00 85.88 101 TYR A C 1
ATOM 779 O O . TYR A 1 101 ? -1.787 -11.438 -7.324 1.00 85.88 101 TYR A O 1
ATOM 787 N N . LYS A 1 102 ? -3.077 -12.694 -8.674 1.00 86.25 102 LYS A N 1
ATOM 788 C CA . LYS A 1 102 ? -2.627 -13.974 -8.131 1.00 86.25 102 LYS A CA 1
ATOM 789 C C . LYS A 1 102 ? -1.316 -14.370 -8.804 1.00 86.25 102 LYS A C 1
ATOM 791 O O . LYS A 1 102 ? -1.258 -14.467 -10.030 1.00 86.25 102 LYS A O 1
ATOM 796 N N . LEU A 1 103 ? -0.285 -14.644 -8.009 1.00 86.75 103 LEU A N 1
ATOM 797 C CA . LEU A 1 103 ? 0.965 -15.176 -8.538 1.00 86.75 103 LEU A CA 1
ATOM 798 C C . LEU A 1 103 ? 0.755 -16.608 -9.045 1.00 86.75 103 LEU A C 1
ATOM 800 O O . LEU A 1 103 ? 0.266 -17.476 -8.324 1.00 86.75 103 LEU A O 1
ATOM 804 N N . LEU A 1 104 ? 1.152 -16.846 -10.296 1.00 88.19 104 LEU A N 1
ATOM 805 C CA . LEU A 1 104 ? 1.138 -18.168 -10.936 1.00 88.19 104 LEU A CA 1
ATOM 806 C C . LEU A 1 104 ? 2.529 -18.818 -10.977 1.00 88.19 104 LEU A C 1
ATOM 808 O O . LEU A 1 104 ? 2.686 -19.939 -11.453 1.00 88.19 104 LEU A O 1
ATOM 812 N N . VAL A 1 105 ? 3.545 -18.103 -10.493 1.00 88.25 105 VAL A N 1
ATOM 813 C CA . VAL A 1 105 ? 4.947 -18.525 -10.457 1.00 88.25 105 VAL A CA 1
ATOM 814 C C . VAL A 1 105 ? 5.539 -18.243 -9.075 1.00 88.25 105 VAL A C 1
ATOM 816 O O . VAL A 1 105 ? 5.002 -17.403 -8.349 1.00 88.25 105 VAL A O 1
ATOM 819 N N . PRO A 1 106 ? 6.650 -18.904 -8.698 1.00 89.38 106 PRO A N 1
ATOM 820 C CA . PRO A 1 106 ? 7.349 -18.592 -7.459 1.00 89.38 106 PRO A CA 1
ATOM 821 C C . PRO A 1 106 ? 7.749 -17.106 -7.367 1.00 89.38 106 PRO A C 1
ATOM 823 O O . PRO A 1 106 ? 8.128 -16.526 -8.391 1.00 89.38 106 PRO A O 1
ATOM 826 N N . PRO A 1 107 ? 7.745 -16.507 -6.160 1.00 87.00 107 PRO A N 1
ATOM 827 C CA . PRO A 1 107 ? 8.084 -15.098 -5.935 1.00 87.00 107 PRO A CA 1
ATOM 828 C C . PRO A 1 107 ? 9.373 -14.626 -6.621 1.00 87.00 107 PRO A C 1
ATOM 830 O O . PRO A 1 107 ? 9.392 -13.560 -7.228 1.00 87.00 107 PRO A O 1
ATOM 833 N N . GLN A 1 108 ? 10.433 -15.441 -6.587 1.00 85.25 108 GLN A N 1
ATOM 834 C CA . GLN A 1 108 ? 11.736 -15.101 -7.169 1.00 85.25 108 GLN A CA 1
ATOM 835 C C . GLN A 1 108 ? 11.650 -14.901 -8.689 1.00 85.25 108 GLN A C 1
ATOM 837 O O . GLN A 1 108 ? 12.193 -13.940 -9.221 1.00 85.25 108 GLN A O 1
ATOM 842 N N . ARG A 1 109 ? 10.901 -15.767 -9.383 1.00 89.56 109 ARG A N 1
ATOM 843 C CA . ARG A 1 109 ? 10.676 -15.646 -10.832 1.00 89.56 109 ARG A CA 1
ATOM 844 C C . ARG A 1 109 ? 9.793 -14.457 -11.187 1.00 89.56 109 ARG A C 1
ATOM 846 O O . ARG A 1 109 ? 9.914 -13.902 -12.274 1.00 89.56 109 ARG A O 1
ATOM 853 N N . TYR A 1 110 ? 8.887 -14.078 -10.290 1.00 90.44 110 TYR A N 1
ATOM 854 C CA . TYR A 1 110 ? 8.052 -12.907 -10.514 1.00 90.44 110 TYR A CA 1
ATOM 855 C C . TYR A 1 110 ? 8.873 -11.612 -10.462 1.00 90.44 110 TYR A C 1
ATOM 857 O O . TYR A 1 110 ? 8.661 -10.743 -11.302 1.00 90.44 110 TYR A O 1
ATOM 865 N N . ASP A 1 111 ? 9.854 -11.499 -9.557 1.00 88.75 111 ASP A N 1
ATOM 866 C CA . ASP A 1 111 ? 10.761 -10.338 -9.520 1.00 88.75 111 ASP A CA 1
ATOM 867 C C . ASP A 1 111 ? 11.578 -10.206 -10.817 1.00 88.75 111 ASP A C 1
ATOM 869 O O . ASP A 1 111 ? 11.668 -9.116 -11.385 1.00 88.75 111 ASP A O 1
ATOM 873 N N . GLU A 1 112 ? 12.094 -11.318 -11.353 1.00 90.38 112 GLU A N 1
ATOM 874 C CA . GLU A 1 112 ? 12.781 -11.336 -12.655 1.00 90.38 112 GLU A CA 1
ATOM 875 C C . GLU A 1 112 ? 11.880 -10.798 -13.777 1.00 90.38 112 GLU A C 1
ATOM 877 O O . GLU A 1 112 ? 12.296 -9.943 -14.563 1.00 90.38 112 GLU A O 1
ATOM 882 N N . PHE A 1 113 ? 10.621 -11.243 -13.821 1.00 91.06 113 PHE A N 1
ATOM 883 C CA . PHE A 1 113 ? 9.636 -10.760 -14.788 1.00 91.06 113 PHE A CA 1
ATOM 884 C C . PHE A 1 113 ? 9.322 -9.267 -14.608 1.00 91.06 113 PHE A C 1
ATOM 886 O O . PHE A 1 113 ? 9.223 -8.525 -15.590 1.00 91.06 113 PHE A O 1
ATOM 893 N N . VAL A 1 114 ? 9.214 -8.798 -13.362 1.00 92.88 114 VAL A N 1
ATOM 894 C CA . VAL A 1 114 ? 8.993 -7.379 -13.068 1.00 92.88 114 VAL A CA 1
ATOM 895 C C . VAL A 1 114 ? 10.141 -6.533 -13.603 1.00 92.88 114 VAL A C 1
ATOM 897 O O . VAL A 1 114 ? 9.891 -5.548 -14.298 1.00 92.88 114 VAL A O 1
ATOM 900 N N . ARG A 1 115 ? 11.389 -6.928 -13.334 1.00 92.81 115 ARG A N 1
ATOM 901 C CA . ARG A 1 115 ? 12.577 -6.192 -13.789 1.00 92.81 115 ARG A CA 1
ATOM 902 C C . ARG A 1 115 ? 12.743 -6.231 -15.305 1.00 92.81 115 ARG A C 1
ATOM 904 O O . ARG A 1 115 ? 13.120 -5.220 -15.888 1.00 92.81 115 ARG A O 1
ATOM 911 N N . GLY A 1 116 ? 12.471 -7.376 -15.929 1.00 93.00 116 GLY A N 1
ATOM 912 C CA . GLY A 1 116 ? 12.687 -7.573 -17.362 1.00 93.00 116 GLY A CA 1
ATOM 913 C C . GLY A 1 116 ? 11.598 -6.989 -18.262 1.00 93.00 116 GLY A C 1
ATOM 914 O O . GLY A 1 116 ? 11.887 -6.661 -19.408 1.00 93.00 116 GLY A O 1
ATOM 915 N N . TYR A 1 117 ? 10.359 -6.864 -17.772 1.00 91.56 117 TYR A N 1
ATOM 916 C CA . TYR A 1 117 ? 9.212 -6.535 -18.626 1.00 91.56 117 TYR A CA 1
ATOM 917 C C . TYR A 1 117 ? 8.304 -5.438 -18.065 1.00 91.56 117 TYR A C 1
ATOM 919 O O . TYR A 1 117 ? 8.023 -4.458 -18.755 1.00 91.56 117 TYR A O 1
ATOM 927 N N . ILE A 1 118 ? 7.850 -5.570 -16.814 1.00 92.62 118 ILE A N 1
ATOM 928 C CA . ILE A 1 118 ? 6.868 -4.630 -16.250 1.00 92.62 118 ILE A CA 1
ATOM 929 C C . ILE A 1 118 ? 7.499 -3.253 -16.037 1.00 92.62 118 ILE A C 1
ATOM 931 O O . ILE A 1 118 ? 6.929 -2.247 -16.455 1.00 92.62 118 ILE A O 1
ATOM 935 N N . LEU A 1 119 ? 8.669 -3.202 -15.397 1.00 94.12 119 LEU A N 1
ATOM 936 C CA . LEU A 1 119 ? 9.321 -1.945 -15.050 1.00 94.12 119 LEU A CA 1
ATOM 937 C C . LEU A 1 119 ? 9.687 -1.102 -16.285 1.00 94.12 119 LEU A C 1
ATOM 939 O O . LEU A 1 119 ? 9.309 0.068 -16.288 1.00 94.12 119 LEU A O 1
ATOM 943 N N . PRO A 1 120 ? 10.333 -1.638 -17.342 1.00 94.88 120 PRO A N 1
ATOM 944 C CA . PRO A 1 120 ? 10.601 -0.864 -18.557 1.00 94.88 120 PRO A CA 1
ATOM 945 C C . PRO A 1 120 ? 9.345 -0.209 -19.145 1.00 94.88 120 PRO A C 1
ATOM 947 O O . PRO A 1 120 ? 9.334 0.993 -19.385 1.00 94.88 120 PRO A O 1
ATOM 950 N N . ASN A 1 121 ? 8.245 -0.959 -19.260 1.00 94.56 121 ASN A N 1
ATOM 951 C CA . ASN A 1 121 ? 6.981 -0.425 -19.766 1.00 94.56 121 ASN A CA 1
ATOM 952 C C . ASN A 1 121 ? 6.396 0.688 -18.871 1.00 94.56 121 ASN A C 1
ATOM 954 O O . ASN A 1 121 ? 5.867 1.675 -19.379 1.00 94.56 121 ASN A O 1
ATOM 958 N N . LEU A 1 122 ? 6.490 0.566 -17.541 1.00 93.38 122 LEU A N 1
ATOM 959 C CA . LEU A 1 122 ? 6.045 1.627 -16.625 1.00 93.38 122 LEU A CA 1
ATOM 960 C C . LEU A 1 122 ? 6.899 2.896 -16.762 1.00 93.38 122 LEU A C 1
ATOM 962 O O . LEU A 1 122 ? 6.362 4.004 -16.727 1.00 93.38 122 LEU A O 1
ATOM 966 N N . LEU A 1 123 ? 8.213 2.742 -16.951 1.00 92.62 123 LEU A N 1
ATOM 967 C CA . LEU A 1 123 ? 9.121 3.865 -17.188 1.00 92.62 123 LEU A CA 1
ATOM 968 C C . LEU A 1 123 ? 8.817 4.566 -18.518 1.00 92.62 123 LEU A C 1
ATOM 970 O O . LEU A 1 123 ? 8.786 5.794 -18.545 1.00 92.62 123 LEU A O 1
ATOM 974 N N . ASP A 1 124 ? 8.506 3.820 -19.579 1.00 93.88 124 ASP A N 1
ATOM 975 C CA . ASP A 1 124 ? 8.099 4.392 -20.869 1.00 93.88 124 ASP A CA 1
ATOM 976 C C . ASP A 1 124 ? 6.778 5.171 -20.756 1.00 93.88 124 ASP A C 1
ATOM 978 O O . ASP A 1 124 ? 6.660 6.287 -21.264 1.00 93.88 124 ASP A O 1
ATOM 982 N N . GLN A 1 125 ? 5.791 4.643 -20.021 1.00 92.12 125 GLN A N 1
ATOM 983 C CA . GLN A 1 125 ? 4.537 5.360 -19.748 1.00 92.12 125 GLN A CA 1
ATOM 984 C C . GLN A 1 125 ? 4.766 6.643 -18.947 1.00 92.12 125 GLN A C 1
ATOM 986 O O . GLN A 1 125 ? 4.117 7.662 -19.205 1.00 92.12 125 GLN A O 1
ATOM 991 N N . LYS A 1 126 ? 5.697 6.616 -17.989 1.00 89.94 126 LYS A N 1
ATOM 992 C CA . LYS A 1 126 ? 6.098 7.808 -17.240 1.00 89.94 126 LYS A CA 1
ATOM 993 C C . LYS A 1 126 ? 6.788 8.829 -18.147 1.00 89.94 126 LYS A C 1
ATOM 995 O O . LYS A 1 126 ? 6.440 10.007 -18.098 1.00 89.94 126 LYS A O 1
ATOM 1000 N N . ALA A 1 127 ? 7.713 8.392 -19.004 1.00 90.25 127 ALA A N 1
ATOM 1001 C CA . ALA A 1 127 ? 8.387 9.251 -19.979 1.00 90.25 127 ALA A CA 1
ATOM 1002 C C . ALA A 1 127 ? 7.403 9.882 -20.980 1.00 90.25 127 ALA A C 1
ATOM 1004 O O . ALA A 1 127 ? 7.577 11.029 -21.379 1.00 90.25 127 ALA A O 1
ATOM 1005 N N . ALA A 1 128 ? 6.329 9.168 -21.322 1.00 92.50 128 ALA A N 1
ATOM 1006 C CA . ALA A 1 128 ? 5.229 9.663 -22.146 1.00 92.50 128 ALA A CA 1
ATOM 1007 C C . ALA A 1 128 ? 4.202 10.528 -21.381 1.00 92.50 128 ALA A C 1
ATOM 1009 O O . ALA A 1 128 ? 3.183 10.911 -21.954 1.00 92.50 128 ALA A O 1
ATOM 1010 N N . HIS A 1 129 ? 4.438 10.828 -20.098 1.00 87.94 129 HIS A N 1
ATOM 1011 C CA . HIS A 1 129 ? 3.535 11.588 -19.222 1.00 87.94 129 HIS A CA 1
ATOM 1012 C C . HIS A 1 129 ? 2.142 10.961 -19.021 1.00 87.94 129 HIS A C 1
ATOM 1014 O O . HIS A 1 129 ? 1.199 11.649 -18.630 1.00 87.94 129 HIS A O 1
ATOM 1020 N N . LEU A 1 130 ? 2.007 9.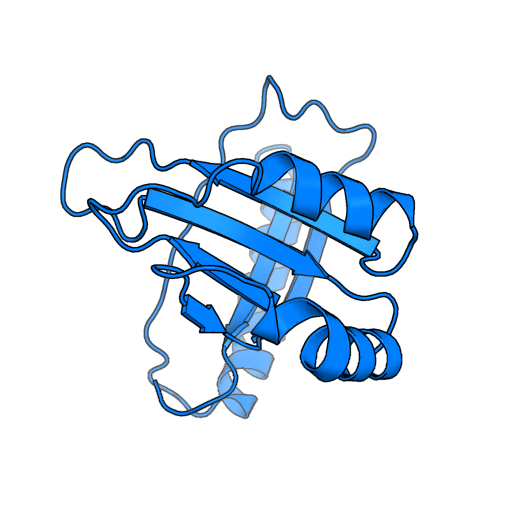652 -19.248 1.00 87.94 130 LEU A N 1
ATOM 1021 C CA . LEU A 1 130 ? 0.771 8.896 -19.003 1.00 87.94 130 LEU A CA 1
ATOM 1022 C C . LEU A 1 130 ? 0.661 8.428 -17.548 1.00 87.94 130 LEU A C 1
ATOM 1024 O O . LEU A 1 130 ? -0.433 8.158 -17.056 1.00 87.94 130 LEU A O 1
ATOM 1028 N N . LEU A 1 131 ? 1.800 8.335 -16.863 1.00 88.56 131 LEU A N 1
ATOM 1029 C CA . LEU A 1 131 ? 1.909 7.844 -15.499 1.00 88.56 131 LEU A CA 1
ATOM 1030 C C . LEU A 1 131 ? 2.697 8.837 -14.643 1.00 88.56 131 LEU A C 1
ATOM 1032 O O . LEU A 1 131 ? 3.822 9.203 -14.973 1.00 88.56 131 LEU A O 1
ATOM 1036 N N . LEU A 1 132 ? 2.117 9.258 -13.519 1.00 87.00 132 LEU A N 1
ATOM 1037 C CA . LEU A 1 132 ? 2.793 10.137 -12.552 1.00 87.00 132 LEU A CA 1
ATOM 1038 C C . LEU A 1 132 ? 3.541 9.352 -11.470 1.00 87.00 132 LEU A C 1
ATOM 1040 O O . LEU A 1 132 ? 4.512 9.848 -10.897 1.00 87.00 132 LEU A O 1
ATOM 1044 N N . ARG A 1 133 ? 3.062 8.143 -11.167 1.00 87.94 133 ARG A N 1
ATOM 1045 C CA . ARG A 1 133 ? 3.597 7.267 -10.128 1.00 87.94 133 ARG A CA 1
ATOM 1046 C C . ARG A 1 133 ? 3.226 5.817 -10.399 1.00 87.94 133 ARG A C 1
ATOM 1048 O O . ARG A 1 133 ? 2.091 5.535 -10.773 1.00 87.94 133 ARG A O 1
ATOM 1055 N N . HIS A 1 134 ? 4.123 4.909 -10.035 1.00 90.00 134 HIS A N 1
ATOM 1056 C CA . HIS A 1 134 ? 3.799 3.512 -9.768 1.00 90.00 134 HIS A CA 1
ATOM 1057 C C . HIS A 1 134 ? 4.430 3.037 -8.467 1.00 90.00 134 HIS A C 1
ATOM 1059 O O . HIS A 1 134 ? 5.520 3.452 -8.075 1.00 90.00 134 HIS A O 1
ATOM 1065 N N . THR A 1 135 ? 3.752 2.097 -7.823 1.00 91.44 135 THR A N 1
ATOM 1066 C CA . THR A 1 135 ? 4.394 1.192 -6.878 1.00 91.44 135 THR A CA 1
ATOM 1067 C C . THR A 1 135 ? 3.841 -0.204 -7.107 1.00 91.44 135 THR A C 1
ATOM 1069 O O . THR A 1 135 ? 2.625 -0.373 -7.189 1.00 91.44 135 THR A O 1
ATOM 1072 N N . LEU A 1 136 ? 4.720 -1.197 -7.206 1.00 92.62 136 LEU A N 1
ATOM 1073 C CA . LEU A 1 136 ? 4.342 -2.603 -7.247 1.00 92.62 136 LEU A CA 1
ATOM 1074 C C . LEU A 1 136 ? 4.803 -3.280 -5.961 1.00 92.62 136 LEU A C 1
ATOM 1076 O O . LEU A 1 136 ? 5.988 -3.233 -5.620 1.00 92.62 136 LEU A O 1
ATOM 1080 N N . TYR A 1 137 ? 3.860 -3.919 -5.276 1.00 92.12 137 TYR A N 1
ATOM 1081 C CA . TYR A 1 137 ? 4.106 -4.645 -4.039 1.00 92.12 137 TYR A CA 1
ATOM 1082 C C . TYR A 1 137 ? 3.984 -6.153 -4.265 1.00 92.12 137 TYR A C 1
ATOM 1084 O O . TYR A 1 137 ? 3.165 -6.603 -5.067 1.00 92.12 137 TYR A O 1
ATOM 1092 N N . LEU A 1 138 ? 4.769 -6.926 -3.520 1.00 92.31 138 LEU A N 1
ATOM 1093 C CA . LEU A 1 138 ? 4.684 -8.379 -3.452 1.00 92.31 138 LEU A CA 1
ATOM 1094 C C . LEU A 1 138 ? 4.404 -8.805 -2.016 1.00 92.31 138 LEU A C 1
ATOM 1096 O O . LEU A 1 138 ? 5.253 -8.639 -1.143 1.00 92.31 138 LEU A O 1
ATOM 1100 N N . GLU A 1 139 ? 3.212 -9.337 -1.759 1.00 90.75 139 GLU A N 1
ATOM 1101 C CA . GLU A 1 139 ? 2.845 -9.847 -0.436 1.00 90.75 139 GLU A CA 1
ATOM 1102 C C . GLU A 1 139 ? 3.770 -10.995 0.001 1.00 90.75 139 GLU A C 1
ATOM 1104 O O . GLU A 1 139 ? 4.095 -11.890 -0.780 1.00 90.75 139 GLU A O 1
ATOM 1109 N N . ARG A 1 140 ? 4.183 -10.979 1.274 1.00 84.00 140 ARG A N 1
ATOM 1110 C CA . ARG A 1 140 ? 4.919 -12.068 1.921 1.00 84.00 140 ARG A CA 1
ATOM 1111 C C . ARG A 1 140 ? 3.952 -12.947 2.713 1.00 84.00 140 ARG A C 1
ATOM 1113 O O . ARG A 1 140 ? 3.253 -12.455 3.597 1.00 84.00 140 ARG A O 1
ATOM 1120 N N . GLY A 1 141 ? 3.990 -14.252 2.458 1.00 68.62 141 GLY A N 1
ATOM 1121 C CA . GLY A 1 141 ? 3.187 -15.264 3.153 1.00 68.62 141 GLY A CA 1
ATOM 1122 C C . GLY A 1 141 ? 2.399 -16.150 2.183 1.00 68.62 141 GLY A C 1
ATOM 1123 O O . GLY A 1 141 ? 2.461 -15.929 0.973 1.00 68.62 141 GLY A O 1
ATOM 1124 N N . PRO A 1 142 ? 1.692 -17.180 2.682 1.00 53.03 142 PRO A N 1
ATOM 1125 C CA . PRO A 1 142 ? 0.784 -17.957 1.848 1.00 53.03 142 PRO A CA 1
ATOM 1126 C C . PRO A 1 142 ? -0.322 -17.045 1.300 1.00 53.03 142 PRO A C 1
ATOM 1128 O O . PRO A 1 142 ? -0.878 -16.220 2.034 1.00 53.03 142 PRO A O 1
ATOM 1131 N N . SER A 1 143 ? -0.576 -17.187 -0.001 1.00 48.81 143 SER A N 1
ATOM 1132 C CA . SER A 1 143 ? -1.669 -16.528 -0.726 1.00 48.81 143 SER A CA 1
ATOM 1133 C C . SER A 1 143 ? -2.967 -17.308 -0.593 1.00 48.81 143 SER A C 1
ATOM 1135 O O . SER A 1 143 ? -2.898 -18.554 -0.489 1.00 48.81 143 SER A O 1
#

Nearest PDB structures (foldseek):
  2cz4-assembly1_B  TM=4.876E-01  e=7.045E-02  Thermus thermophilus HB8
  6mmo-assembly1_B  TM=5.867E-01  e=1.170E+00  Cyanobium sp. PCC 7001
  2dt9-assembly1_B  TM=4.463E-01  e=4.308E-01  Thermus thermophilus
  7qri-assembly1_B  TM=5.199E-01  e=4.621E+00  Homo sapiens

Sequence (143 aa):
MLIIVPPGATAPAGFAQQLATWRQSGEVSSALLLDQNQKSDPGFASLALLEFPSEGFYERWNRDEAPKLGAPLVVKRADVLTHDEVYPRDSNKSVFLVNTYKLLVPPQRYDEFVRGYILPNLLDQKAAHLLLRHTLYLERGPS

Secondary structure (DSSP, 8-state):
-EEEEPTT--PPTTHHHHHHHHHHTTSSSEEEEEE---SSS-S-SEEEEEE-SSHHHHHHHHHHTGGGPPTT-EEE-EEEEEEEE-SS--GGGPPP--------S-HHHHHHHIIIIIHHHHHHHHHTTS-SEEEEEEE-S--

Mean predicted aligned error: 4.74 Å

Solvent-accessible surface area (backbone atoms only — not comparable to full-atom values): 8713 Å² total; per-residue (Å²): 56,39,38,34,25,43,55,93,51,69,74,49,89,61,48,72,57,53,49,50,49,36,35,75,72,59,56,22,71,40,68,48,79,45,70,61,86,63,93,66,87,51,91,32,33,32,42,35,44,42,41,51,82,41,72,72,40,44,57,46,41,58,68,74,46,54,78,72,59,59,72,70,57,46,79,43,54,37,46,76,78,46,74,50,71,60,82,83,79,59,71,92,79,57,84,86,88,88,84,87,79,84,80,90,62,60,70,72,60,47,53,52,47,36,66,73,50,51,47,57,54,52,51,51,35,34,76,70,70,76,39,66,62,53,72,42,74,44,75,64,72,92,130

Radius of gyration: 15.81 Å; Cα contacts (8 Å, |Δi|>4): 172; chains: 1; bounding box: 34×36×41 Å